Protein AF-A0A3E3JYT3-F1 (afdb_monomer)

Secondary structure (DSSP, 8-state):
------SHHHHHHHHHHTT---HHHHHHHHHHHS---SHHHHHT--HHHHHHHHHHHHHHHHHHHHHHHHHHHHHHHHH--EE-STT-EE-S-SSGGGT--HHHHHHHHHHHHHHHHHHHHHHHHHS--

Mean predicted aligned error: 12.16 Å

Foldseek 3Di:
DDDPDDPVPVVVVVVCVVPCPPLVVLVCCCVPQVVDDDCVVSVPDDPVNSVVSVLVSLLVVLVVVLVVLVVVLVVQQVPAFPDPDDPGTDRPDPDSCVRPPSVVSNVVSVVVVVVVVVVVVVVVVVPPD

Nearest PDB structures (foldseek):
  7qha-assembly1_A  TM=3.168E-01  e=4.709E+00  Photobacterium profundum SS9

Structure (mmCIF, N/CA/C/O backbone):
data_AF-A0A3E3JYT3-F1
#
_entry.id   AF-A0A3E3JYT3-F1
#
loop_
_atom_site.group_PDB
_atom_site.id
_atom_site.type_symbol
_atom_site.label_atom_id
_atom_site.label_alt_id
_atom_site.label_comp_id
_atom_site.label_asym_id
_atom_site.label_entity_id
_atom_site.label_seq_id
_atom_site.pdbx_PDB_ins_code
_atom_site.Cartn_x
_atom_site.Cartn_y
_atom_site.Cartn_z
_atom_site.occupancy
_atom_site.B_iso_or_equiv
_atom_site.auth_seq_id
_atom_site.auth_comp_id
_atom_site.auth_asym_id
_atom_site.auth_atom_id
_atom_site.pdbx_PDB_model_num
ATOM 1 N N . MET A 1 1 ? 36.745 23.528 -39.737 1.00 33.91 1 MET A N 1
ATOM 2 C CA . MET A 1 1 ? 36.139 22.309 -39.159 1.00 33.91 1 MET A CA 1
ATOM 3 C C . MET A 1 1 ? 36.422 22.327 -37.666 1.00 33.91 1 MET A C 1
ATOM 5 O O . MET A 1 1 ? 37.483 21.886 -37.255 1.00 33.91 1 MET A O 1
ATOM 9 N N . HIS A 1 2 ? 35.550 22.959 -36.878 1.00 34.94 2 HIS A N 1
ATOM 10 C CA . HIS A 1 2 ? 35.670 22.973 -35.418 1.00 34.94 2 HIS A CA 1
ATOM 11 C C . HIS A 1 2 ? 34.850 21.812 -34.862 1.00 34.94 2 HIS A C 1
ATOM 13 O O . HIS A 1 2 ? 33.632 21.786 -35.036 1.00 34.94 2 HIS A O 1
ATOM 19 N N . TYR A 1 3 ? 35.535 20.862 -34.228 1.00 31.02 3 TYR A N 1
ATOM 20 C CA . TYR A 1 3 ? 34.917 19.803 -33.444 1.00 31.02 3 TYR A CA 1
ATOM 21 C C . TYR A 1 3 ? 34.136 20.444 -32.290 1.00 31.02 3 TYR A C 1
ATOM 23 O O . TYR A 1 3 ? 34.709 21.106 -31.426 1.00 31.02 3 TYR A O 1
ATOM 31 N N . ARG A 1 4 ? 32.805 20.318 -32.337 1.00 34.56 4 ARG A N 1
ATOM 32 C CA . ARG A 1 4 ? 31.917 20.562 -31.199 1.00 34.56 4 ARG A CA 1
ATOM 33 C C . ARG A 1 4 ? 31.890 19.276 -30.382 1.00 34.56 4 ARG A C 1
ATOM 35 O O . ARG A 1 4 ? 31.158 18.360 -30.737 1.00 34.56 4 ARG A O 1
ATOM 42 N N . GLU A 1 5 ? 32.690 19.220 -29.330 1.00 45.38 5 GLU A N 1
ATOM 43 C CA . GLU A 1 5 ? 32.658 18.144 -28.341 1.00 45.38 5 GLU A CA 1
ATOM 44 C C . GLU A 1 5 ? 31.862 18.587 -27.095 1.00 45.38 5 GLU A C 1
ATOM 46 O O . GLU A 1 5 ? 32.068 19.661 -26.530 1.00 45.38 5 GLU A O 1
ATOM 51 N N . ASP A 1 6 ? 30.908 17.726 -26.730 1.00 48.16 6 ASP A N 1
ATOM 52 C CA . ASP A 1 6 ? 30.609 17.302 -25.356 1.00 48.16 6 ASP A CA 1
ATOM 53 C C . ASP A 1 6 ? 29.721 18.146 -24.431 1.00 48.16 6 ASP A C 1
ATOM 55 O O . ASP A 1 6 ? 29.885 18.143 -23.214 1.00 48.16 6 ASP A O 1
ATOM 59 N N . ALA A 1 7 ? 28.644 18.731 -24.965 1.00 45.84 7 ALA A N 1
ATOM 60 C CA . ALA A 1 7 ? 27.479 19.113 -24.146 1.00 45.84 7 ALA A CA 1
ATOM 61 C C . ALA A 1 7 ? 26.388 18.016 -24.069 1.00 45.84 7 ALA A C 1
ATOM 63 O O . ALA A 1 7 ? 25.525 18.059 -23.188 1.00 45.84 7 ALA A O 1
ATOM 64 N N . GLU A 1 8 ? 26.407 17.043 -24.988 1.00 48.00 8 GLU A N 1
ATOM 65 C CA . GLU A 1 8 ? 25.428 15.945 -25.057 1.00 48.00 8 GLU A CA 1
ATOM 66 C C . GLU A 1 8 ? 25.815 14.748 -24.182 1.00 48.00 8 GLU A C 1
ATOM 68 O O . GLU A 1 8 ? 24.937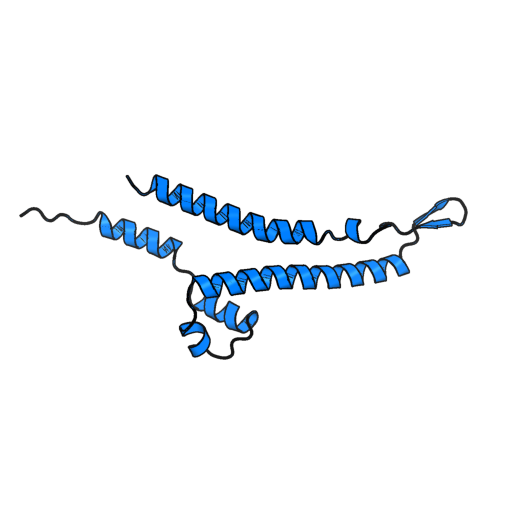 14.081 -23.640 1.00 48.00 8 GLU A O 1
ATOM 73 N N . SER A 1 9 ? 27.115 14.509 -23.977 1.00 45.75 9 SER A N 1
ATOM 74 C CA . SER A 1 9 ? 27.598 13.380 -23.175 1.00 45.75 9 SER A CA 1
ATOM 75 C C . SER A 1 9 ? 27.284 13.572 -21.681 1.00 45.75 9 SER A C 1
ATOM 77 O O . SER A 1 9 ? 26.682 12.699 -21.064 1.00 45.75 9 SER A O 1
ATOM 79 N N . GLY A 1 10 ? 27.538 14.762 -21.116 1.00 43.97 10 GLY A N 1
ATOM 80 C CA . GLY A 1 10 ? 27.227 15.064 -19.707 1.00 43.97 10 GLY A CA 1
ATOM 81 C C . GLY A 1 10 ? 25.727 15.034 -19.374 1.00 43.97 10 GLY A C 1
ATOM 82 O O . GLY A 1 10 ? 25.328 14.459 -18.366 1.00 43.97 10 GLY A O 1
ATOM 83 N N . ARG A 1 11 ? 24.870 15.554 -20.270 1.00 47.47 11 ARG A N 1
ATOM 84 C CA . ARG A 1 11 ? 23.402 15.470 -20.124 1.00 47.47 11 ARG A CA 1
ATOM 85 C C . ARG A 1 11 ? 22.888 14.035 -20.223 1.00 47.47 11 ARG A C 1
ATOM 87 O O . ARG A 1 11 ? 21.975 13.675 -19.493 1.00 47.47 11 ARG A O 1
ATOM 94 N N . ARG A 1 12 ? 23.494 13.204 -21.074 1.00 45.22 12 ARG A N 1
ATOM 95 C CA . ARG A 1 12 ? 23.134 11.791 -21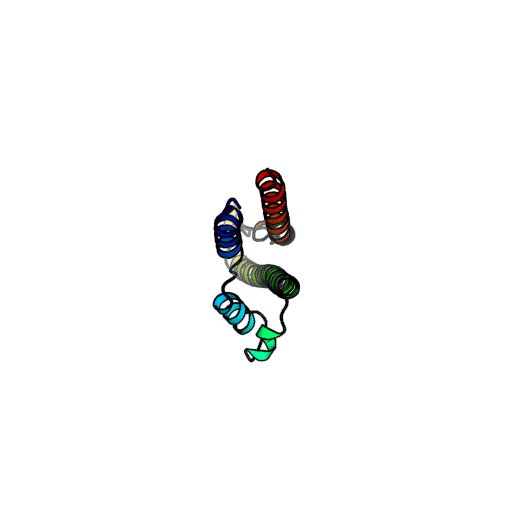.225 1.00 45.22 12 ARG A CA 1
ATOM 96 C C . ARG A 1 12 ? 23.505 10.966 -19.990 1.00 45.22 12 ARG A C 1
ATOM 98 O O . ARG A 1 12 ? 22.733 10.090 -19.634 1.00 45.22 12 ARG A O 1
ATOM 105 N N . TYR A 1 13 ? 24.614 11.254 -19.308 1.00 46.38 13 TYR A N 1
ATOM 106 C CA . TYR A 1 13 ? 24.988 10.555 -18.069 1.00 46.38 13 TYR A CA 1
ATOM 107 C C . TYR A 1 13 ? 24.100 10.939 -16.873 1.00 46.38 13 TYR A C 1
ATOM 109 O O . TYR A 1 13 ? 23.595 10.048 -16.187 1.00 46.38 13 TYR A O 1
ATOM 117 N N . ASP A 1 14 ? 23.815 12.227 -16.668 1.00 42.53 14 ASP A N 1
ATOM 118 C CA . ASP A 1 14 ? 22.947 12.670 -15.565 1.00 42.53 14 ASP A CA 1
ATOM 119 C C . ASP A 1 14 ? 21.474 12.254 -15.770 1.00 42.53 14 ASP A C 1
ATOM 121 O O . ASP A 1 14 ? 20.775 11.900 -14.817 1.00 42.53 14 ASP A O 1
ATOM 125 N N . GLU A 1 15 ? 20.994 12.209 -17.019 1.00 44.62 15 GLU A N 1
ATOM 126 C CA . GLU A 1 15 ? 19.649 11.723 -17.357 1.00 44.62 15 GLU A CA 1
ATOM 127 C C . GLU A 1 15 ? 19.531 10.188 -17.271 1.00 44.62 15 GLU A C 1
ATOM 129 O O . GLU A 1 15 ? 18.431 9.681 -17.049 1.00 44.62 15 GLU A O 1
ATOM 134 N N . VAL A 1 16 ? 20.645 9.453 -17.383 1.00 48.84 16 VAL A N 1
ATOM 135 C CA . VAL A 1 16 ? 20.726 7.989 -17.220 1.00 48.84 16 VAL A CA 1
ATOM 136 C C . VAL A 1 16 ? 20.788 7.586 -15.743 1.00 48.84 16 VAL A C 1
ATOM 138 O O . VAL A 1 16 ? 20.110 6.636 -15.365 1.00 48.84 16 VAL A O 1
ATOM 141 N N . ILE A 1 17 ? 21.488 8.333 -14.882 1.00 45.25 17 ILE A N 1
ATOM 142 C CA . ILE A 1 17 ? 21.599 8.030 -13.439 1.00 45.25 17 ILE A CA 1
ATOM 143 C C . ILE A 1 17 ? 20.305 8.367 -12.670 1.00 45.25 17 ILE A C 1
ATOM 145 O O . ILE A 1 17 ? 19.944 7.673 -11.724 1.00 45.25 17 ILE A O 1
ATOM 149 N N . ILE A 1 18 ? 19.539 9.377 -13.100 1.00 45.78 18 ILE A N 1
ATOM 150 C CA . ILE A 1 18 ? 18.228 9.715 -12.502 1.00 45.78 18 ILE A CA 1
ATOM 151 C C . ILE A 1 18 ? 17.101 8.785 -13.018 1.00 45.78 18 ILE A C 1
ATOM 153 O O . ILE A 1 18 ? 16.031 8.702 -12.409 1.00 45.78 18 ILE A O 1
ATOM 157 N N . ARG A 1 19 ? 17.324 8.065 -14.133 1.00 47.62 19 ARG A N 1
ATOM 158 C CA . ARG A 1 19 ? 16.344 7.182 -14.803 1.00 47.62 19 ARG A CA 1
ATOM 159 C C . ARG A 1 19 ? 16.688 5.695 -14.813 1.00 47.62 19 ARG A C 1
ATOM 161 O O . ARG A 1 19 ? 15.858 4.931 -15.309 1.00 47.62 19 ARG A O 1
ATOM 168 N N . SER A 1 20 ? 17.826 5.249 -14.288 1.00 49.72 20 SER A N 1
ATOM 169 C CA . SER A 1 20 ? 18.067 3.818 -14.111 1.00 49.72 20 SER A CA 1
ATOM 170 C C . SER A 1 20 ? 17.231 3.330 -12.930 1.00 49.72 20 SER A C 1
ATOM 172 O O . SER A 1 20 ? 17.726 3.154 -11.819 1.00 49.72 20 SER A O 1
ATOM 174 N N . ILE A 1 21 ? 15.925 3.148 -13.152 1.00 60.28 21 ILE A N 1
ATOM 175 C CA . ILE A 1 21 ? 15.206 2.157 -12.363 1.00 60.28 21 ILE A CA 1
ATOM 176 C C . ILE A 1 21 ? 15.986 0.873 -12.608 1.00 60.28 21 ILE A C 1
ATOM 178 O O . ILE A 1 21 ? 16.080 0.421 -13.750 1.00 60.28 21 ILE A O 1
ATOM 182 N N . ASP A 1 22 ? 16.623 0.376 -11.558 1.00 79.94 22 ASP A N 1
ATOM 183 C CA . ASP A 1 22 ? 17.403 -0.838 -11.649 1.00 79.94 22 ASP A CA 1
ATOM 184 C C . ASP A 1 22 ? 16.468 -1.958 -12.114 1.00 79.94 22 ASP A C 1
ATOM 186 O O . ASP A 1 22 ? 15.429 -2.210 -11.495 1.00 79.94 22 ASP A O 1
ATOM 190 N N . TYR A 1 23 ? 16.792 -2.573 -13.253 1.00 86.69 23 TYR A N 1
ATOM 191 C CA . TYR A 1 23 ? 16.018 -3.694 -13.778 1.00 86.69 23 TYR A CA 1
ATOM 192 C C . TYR A 1 23 ? 15.930 -4.804 -12.727 1.00 86.69 23 TYR A C 1
ATOM 194 O O . TYR A 1 23 ? 14.879 -5.427 -12.584 1.00 86.69 23 TYR A O 1
ATOM 202 N N . GLU A 1 24 ? 16.993 -4.995 -11.938 1.00 90.25 24 GLU A N 1
ATOM 203 C CA . GLU A 1 24 ? 17.005 -5.938 -10.824 1.00 90.25 24 GLU A CA 1
ATOM 204 C C . GLU A 1 24 ? 15.916 -5.596 -9.799 1.00 90.25 24 GLU A C 1
ATOM 206 O O . GLU A 1 24 ? 15.151 -6.470 -9.394 1.00 90.25 24 GLU A O 1
ATOM 211 N N . GLN A 1 25 ? 15.762 -4.315 -9.454 1.00 90.31 25 GLN A N 1
ATOM 212 C CA . GLN A 1 25 ? 14.716 -3.862 -8.539 1.00 90.31 25 GLN A CA 1
ATOM 213 C C . GLN A 1 25 ? 13.311 -4.075 -9.120 1.00 90.31 25 GLN A C 1
ATOM 215 O O . GLN A 1 25 ? 12.440 -4.572 -8.407 1.00 90.31 25 GLN A O 1
ATOM 220 N N . ILE A 1 26 ? 13.088 -3.765 -10.407 1.00 92.94 26 ILE A N 1
ATOM 221 C CA . ILE A 1 26 ? 11.797 -4.041 -11.068 1.00 92.94 26 ILE A CA 1
ATOM 222 C C . ILE A 1 26 ? 11.493 -5.536 -11.024 1.00 92.94 26 ILE A C 1
ATOM 224 O O . ILE A 1 26 ? 10.388 -5.922 -10.650 1.00 92.94 26 ILE A O 1
ATOM 228 N N . ALA A 1 27 ? 12.462 -6.378 -11.382 1.00 94.88 27 ALA A N 1
ATOM 229 C CA . ALA A 1 27 ? 12.290 -7.822 -11.398 1.00 94.88 27 ALA A CA 1
ATOM 230 C C . ALA A 1 27 ? 11.959 -8.362 -9.997 1.00 94.88 27 ALA A C 1
ATOM 232 O O . ALA A 1 27 ? 11.011 -9.135 -9.844 1.00 94.88 27 ALA A O 1
ATOM 233 N N . ILE A 1 28 ? 12.677 -7.906 -8.964 1.00 95.12 28 ILE A N 1
ATOM 234 C CA . ILE A 1 28 ? 12.402 -8.261 -7.565 1.00 95.12 28 ILE A CA 1
ATOM 235 C C . ILE A 1 28 ? 10.982 -7.849 -7.172 1.00 95.12 28 ILE A C 1
ATOM 237 O O . ILE A 1 28 ? 10.256 -8.664 -6.600 1.00 95.12 28 ILE A O 1
ATOM 241 N N . ASP A 1 29 ? 10.565 -6.622 -7.480 1.00 95.38 29 ASP A N 1
ATOM 242 C CA . ASP A 1 29 ? 9.230 -6.132 -7.135 1.00 95.38 29 ASP A CA 1
ATOM 243 C C . ASP A 1 29 ? 8.135 -6.916 -7.872 1.00 95.38 29 ASP A C 1
ATOM 245 O O . ASP A 1 29 ? 7.152 -7.337 -7.255 1.00 95.38 29 ASP A O 1
ATOM 249 N N . CYS A 1 30 ? 8.338 -7.212 -9.157 1.00 96.81 30 CYS A N 1
ATOM 250 C CA . CYS A 1 30 ? 7.454 -8.051 -9.961 1.00 96.81 30 CYS A CA 1
ATOM 251 C C . CYS A 1 30 ? 7.246 -9.439 -9.349 1.00 96.81 30 CYS A C 1
ATOM 253 O O . CYS A 1 30 ? 6.102 -9.867 -9.171 1.00 96.81 30 CYS A O 1
ATOM 255 N N . PHE A 1 31 ? 8.325 -10.128 -8.974 1.00 97.12 31 PHE A N 1
ATOM 256 C CA . PHE A 1 31 ? 8.232 -11.453 -8.358 1.00 97.12 31 PHE A CA 1
ATOM 257 C C . PHE A 1 31 ? 7.634 -11.404 -6.956 1.00 97.12 31 PHE A C 1
ATOM 259 O O . PHE A 1 31 ? 6.818 -12.246 -6.586 1.00 97.12 31 PHE A O 1
ATOM 266 N N . ARG A 1 32 ? 8.028 -10.412 -6.159 1.00 96.50 32 ARG A N 1
ATOM 267 C CA . ARG A 1 32 ? 7.658 -10.336 -4.747 1.00 96.50 32 ARG A CA 1
ATOM 268 C C . ARG A 1 32 ? 6.231 -9.849 -4.530 1.00 96.50 32 ARG A C 1
ATOM 270 O O . ARG A 1 32 ? 5.574 -10.296 -3.589 1.00 96.50 32 ARG A O 1
ATOM 277 N N . TYR A 1 33 ? 5.773 -8.902 -5.341 1.00 95.88 33 TYR A N 1
ATOM 278 C CA . TYR A 1 33 ? 4.558 -8.138 -5.068 1.00 95.88 33 TYR A CA 1
ATOM 279 C C . TYR A 1 33 ? 3.486 -8.282 -6.145 1.00 95.88 33 TYR A C 1
ATOM 281 O O . TYR A 1 33 ? 2.300 -8.182 -5.813 1.00 95.88 33 TYR A O 1
ATOM 289 N N . PHE A 1 34 ? 3.870 -8.529 -7.402 1.00 95.25 34 PHE A N 1
ATOM 290 C CA . PHE A 1 34 ? 2.941 -8.556 -8.544 1.00 95.25 34 PHE A CA 1
ATOM 291 C C . PHE A 1 34 ? 2.654 -9.966 -9.075 1.00 95.25 34 PHE A C 1
ATOM 293 O O . PHE A 1 34 ? 1.922 -10.109 -10.047 1.00 95.25 34 PHE A O 1
ATOM 300 N N . ASP A 1 35 ? 3.167 -10.995 -8.394 1.00 95.56 35 ASP A N 1
ATOM 301 C CA . ASP A 1 35 ? 2.948 -12.417 -8.687 1.00 95.56 35 ASP A CA 1
ATOM 302 C C . ASP A 1 35 ? 3.535 -12.910 -10.021 1.00 95.56 35 ASP A C 1
ATOM 304 O O . ASP A 1 35 ? 3.120 -13.946 -10.541 1.00 95.56 35 ASP A O 1
ATOM 308 N N . PHE A 1 36 ? 4.534 -12.205 -10.559 1.00 97.31 36 PHE A N 1
ATOM 309 C CA . PHE A 1 36 ? 5.215 -12.631 -11.782 1.00 97.31 36 PHE A CA 1
ATOM 310 C C . PHE A 1 36 ? 5.989 -13.922 -11.509 1.00 97.31 36 PHE A C 1
ATOM 312 O O . PHE A 1 36 ? 6.455 -14.161 -10.390 1.00 97.31 36 PHE A O 1
ATOM 319 N N . LYS A 1 37 ? 6.127 -14.777 -12.522 1.00 97.12 37 LYS A N 1
ATOM 320 C CA . LYS A 1 37 ? 6.726 -16.116 -12.360 1.00 97.12 37 LYS A CA 1
ATOM 321 C C . LYS A 1 37 ? 8.078 -16.272 -13.038 1.00 97.12 37 LYS A C 1
ATOM 323 O O . LYS A 1 37 ? 8.793 -17.227 -12.748 1.00 97.12 37 LYS A O 1
ATOM 328 N N . ASN A 1 38 ? 8.421 -15.382 -13.960 1.00 96.31 38 ASN A N 1
ATOM 329 C CA . ASN A 1 38 ? 9.643 -15.468 -14.755 1.00 96.31 38 ASN A CA 1
ATOM 330 C C . ASN A 1 38 ? 10.037 -14.099 -15.336 1.00 96.31 38 ASN A C 1
ATOM 332 O O . ASN A 1 38 ? 9.227 -13.177 -15.392 1.00 96.31 38 ASN A O 1
ATOM 336 N N . LEU A 1 39 ? 11.287 -13.983 -15.794 1.00 95.00 39 LEU A N 1
ATOM 337 C CA . LEU A 1 39 ? 11.820 -12.739 -16.362 1.00 95.00 39 LEU A CA 1
ATOM 338 C C . LEU A 1 39 ? 11.169 -12.359 -17.700 1.00 95.00 39 LEU A C 1
ATOM 340 O O . LEU A 1 39 ? 11.096 -11.180 -18.010 1.00 95.00 39 LEU A O 1
ATOM 344 N N . ILE A 1 40 ? 10.605 -13.313 -18.449 1.00 96.75 40 ILE A N 1
ATOM 345 C CA . ILE A 1 40 ? 9.922 -13.017 -19.721 1.00 96.75 40 ILE A CA 1
ATOM 346 C C . ILE A 1 40 ? 8.683 -12.138 -19.483 1.00 96.75 40 ILE A C 1
ATOM 348 O O . ILE A 1 40 ? 8.346 -11.299 -20.316 1.00 96.75 40 ILE A O 1
ATOM 352 N N . GLU A 1 41 ? 7.985 -12.319 -18.360 1.00 96.06 41 GLU A N 1
ATOM 353 C CA . GLU A 1 41 ? 6.885 -11.437 -17.951 1.00 96.06 41 GLU A CA 1
ATOM 354 C C . GLU A 1 41 ? 7.390 -10.037 -17.578 1.00 96.06 41 GLU A C 1
ATOM 356 O O . GLU A 1 41 ? 6.755 -9.048 -17.942 1.00 96.06 41 GLU A O 1
ATOM 361 N N . VAL A 1 42 ? 8.546 -9.948 -16.912 1.00 93.81 42 VAL A N 1
ATOM 362 C CA . VAL A 1 42 ? 9.190 -8.677 -16.536 1.00 93.81 42 VAL A CA 1
ATOM 363 C C . VAL A 1 42 ? 9.656 -7.910 -17.777 1.00 93.81 42 VAL A C 1
ATOM 365 O O . VAL A 1 42 ? 9.404 -6.715 -17.888 1.00 93.81 42 VAL A O 1
ATOM 368 N N . ASP A 1 43 ? 10.259 -8.593 -18.748 1.00 92.31 43 ASP A N 1
ATOM 369 C CA . ASP A 1 43 ? 10.791 -7.994 -19.980 1.00 92.31 43 ASP A CA 1
ATOM 370 C C . ASP A 1 43 ? 9.706 -7.396 -20.880 1.00 92.31 43 ASP A C 1
ATOM 372 O O . ASP A 1 43 ? 9.965 -6.486 -21.668 1.00 92.31 43 ASP A O 1
ATOM 376 N N . LYS A 1 44 ? 8.474 -7.901 -20.772 1.00 94.56 44 LYS A N 1
ATOM 377 C CA . LYS A 1 44 ? 7.314 -7.372 -21.502 1.00 94.56 44 LYS A CA 1
ATOM 378 C C . LYS A 1 44 ? 6.735 -6.114 -20.862 1.00 94.56 44 LYS A C 1
ATOM 380 O O . LYS A 1 44 ? 5.879 -5.477 -21.471 1.00 94.56 44 LYS A O 1
ATOM 385 N N . LEU A 1 45 ? 7.164 -5.776 -19.649 1.00 91.94 45 LEU A N 1
ATOM 386 C CA . LEU A 1 45 ? 6.601 -4.696 -18.865 1.00 91.94 45 LEU A CA 1
ATOM 387 C C . LEU A 1 45 ? 7.151 -3.34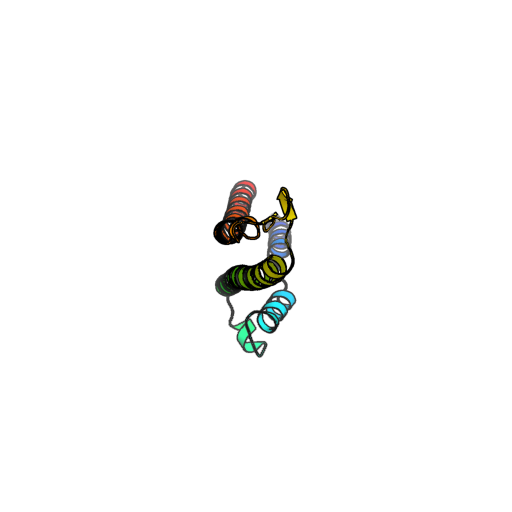4 -19.320 1.00 91.94 45 LEU A C 1
ATOM 389 O O . LEU A 1 45 ? 8.357 -3.095 -19.331 1.00 91.94 45 LEU A O 1
ATOM 393 N N . THR A 1 46 ? 6.255 -2.416 -19.625 1.00 90.56 46 THR A N 1
ATOM 394 C CA . THR A 1 46 ? 6.637 -1.025 -19.855 1.00 90.56 46 THR A CA 1
ATOM 395 C C . THR A 1 46 ? 6.745 -0.263 -18.530 1.00 90.56 46 THR A C 1
ATOM 397 O O . THR A 1 46 ? 6.071 -0.562 -17.543 1.00 90.56 46 THR A O 1
ATOM 400 N N . ILE A 1 47 ? 7.564 0.793 -18.493 1.00 85.75 47 ILE A N 1
ATOM 401 C CA . ILE A 1 47 ? 7.706 1.637 -17.292 1.00 85.75 47 ILE A CA 1
ATOM 402 C C . ILE A 1 47 ? 6.361 2.216 -16.790 1.00 85.75 47 ILE A C 1
ATOM 404 O O . ILE A 1 47 ? 6.170 2.290 -15.574 1.00 85.75 47 ILE A O 1
ATOM 408 N N . PRO A 1 48 ? 5.410 2.645 -17.648 1.00 87.69 48 PRO A N 1
ATOM 409 C CA . PRO A 1 48 ? 4.079 3.049 -17.191 1.00 87.69 48 PRO A CA 1
ATOM 410 C C . PRO A 1 48 ? 3.279 1.918 -16.531 1.00 87.69 48 PRO A C 1
ATOM 412 O O . PRO A 1 48 ? 2.668 2.146 -15.488 1.00 87.69 48 PRO A O 1
ATOM 415 N N . GLU A 1 49 ? 3.309 0.707 -17.091 1.00 90.75 49 GLU A N 1
ATOM 416 C CA . GLU A 1 49 ? 2.627 -0.462 -16.516 1.00 90.75 49 GLU A CA 1
ATOM 417 C C . GLU A 1 49 ? 3.232 -0.840 -15.165 1.00 90.75 49 GLU A C 1
ATOM 419 O 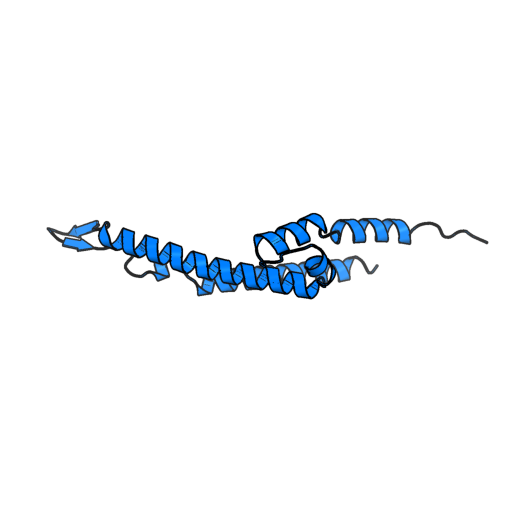O . GLU A 1 49 ? 2.498 -1.038 -14.198 1.00 90.75 49 GLU A O 1
ATOM 424 N N . TYR A 1 50 ? 4.564 -0.826 -15.059 1.00 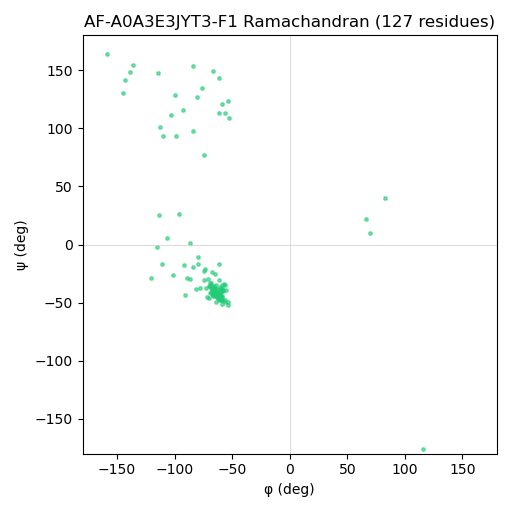92.69 50 TYR A N 1
ATOM 425 C CA . TYR A 1 50 ? 5.267 -1.003 -13.790 1.00 92.69 50 TYR A CA 1
ATOM 426 C C . TYR A 1 50 ? 4.785 -0.021 -12.721 1.00 92.69 50 TYR A C 1
ATOM 428 O O . TYR A 1 50 ? 4.422 -0.414 -11.614 1.00 92.69 50 TYR A O 1
ATOM 436 N N . LYS A 1 51 ? 4.717 1.270 -13.059 1.00 89.19 51 LYS A N 1
ATOM 437 C CA . LYS A 1 51 ? 4.230 2.300 -12.131 1.00 89.19 51 LYS A CA 1
ATOM 438 C C . LYS A 1 51 ? 2.785 2.054 -11.705 1.00 89.19 51 LYS A C 1
ATOM 440 O O . LYS A 1 51 ? 2.451 2.290 -10.546 1.00 89.19 51 LYS A O 1
ATOM 445 N N . MET A 1 52 ? 1.939 1.566 -12.612 1.00 93.19 52 MET A N 1
ATOM 446 C CA . MET A 1 52 ? 0.559 1.207 -12.292 1.00 93.19 52 MET A CA 1
ATOM 447 C C . MET A 1 52 ? 0.493 0.025 -11.317 1.00 93.19 52 MET A C 1
ATOM 449 O O . MET A 1 52 ? -0.289 0.075 -10.369 1.00 93.19 52 MET A O 1
ATOM 453 N N . LEU A 1 53 ? 1.340 -0.994 -11.496 1.00 95.19 53 LEU A N 1
ATOM 454 C CA . LEU A 1 53 ? 1.447 -2.128 -10.572 1.00 95.19 53 LEU A CA 1
ATOM 455 C C . LEU A 1 53 ? 1.910 -1.689 -9.179 1.00 95.19 53 LEU A C 1
ATOM 457 O O . LEU A 1 53 ? 1.279 -2.051 -8.186 1.00 95.19 53 LEU A O 1
ATOM 461 N N . VAL A 1 54 ? 2.947 -0.847 -9.099 1.00 93.19 54 VAL A N 1
ATOM 462 C CA . VAL A 1 54 ? 3.418 -0.263 -7.831 1.00 93.19 54 VAL A CA 1
ATOM 463 C C . VAL A 1 54 ? 2.279 0.477 -7.131 1.00 93.19 54 VAL A C 1
ATOM 465 O O . VAL A 1 54 ? 2.012 0.229 -5.957 1.00 93.19 54 VAL A O 1
ATOM 468 N N . LYS A 1 55 ? 1.547 1.325 -7.860 1.00 92.81 55 LYS A N 1
ATOM 469 C CA . LYS A 1 55 ? 0.417 2.084 -7.314 1.00 92.81 55 LYS A CA 1
ATOM 470 C C . LYS A 1 55 ? -0.713 1.174 -6.824 1.00 92.81 55 LYS A C 1
ATOM 472 O O . LYS A 1 55 ? -1.231 1.360 -5.725 1.00 92.81 55 LYS A O 1
ATOM 477 N N . ALA A 1 56 ? -1.076 0.158 -7.606 1.00 96.19 56 ALA A N 1
ATOM 478 C CA . ALA A 1 56 ? -2.071 -0.833 -7.208 1.00 96.19 56 ALA A CA 1
ATOM 479 C C . ALA A 1 56 ? -1.649 -1.583 -5.932 1.00 96.19 56 ALA A C 1
ATOM 481 O O . ALA A 1 56 ? -2.472 -1.837 -5.051 1.00 96.19 56 ALA A O 1
ATOM 482 N N . TYR A 1 57 ? -0.360 -1.895 -5.795 1.00 96.06 57 TYR A N 1
ATOM 483 C CA . TYR A 1 57 ? 0.182 -2.530 -4.601 1.00 96.06 57 TYR A CA 1
ATOM 484 C C . TYR A 1 57 ? 0.209 -1.603 -3.377 1.00 96.06 57 TYR A C 1
ATOM 486 O O . TYR A 1 57 ? -0.072 -2.059 -2.265 1.00 96.06 57 TYR A O 1
ATOM 494 N N . GLU A 1 58 ? 0.475 -0.305 -3.550 1.00 94.44 58 GLU A N 1
ATOM 495 C CA . GLU A 1 58 ? 0.334 0.682 -2.473 1.00 94.44 58 GLU A CA 1
ATOM 496 C C . GLU A 1 58 ? -1.116 0.728 -1.961 1.00 94.44 58 GLU A C 1
ATOM 498 O O . GLU A 1 58 ? -1.331 0.646 -0.751 1.00 94.44 58 GLU A O 1
ATOM 503 N N . TYR A 1 59 ? -2.117 0.732 -2.851 1.00 97.00 59 TYR A N 1
ATOM 504 C CA . TYR A 1 59 ? -3.527 0.637 -2.448 1.00 97.00 59 TYR A CA 1
ATOM 505 C C . TYR A 1 59 ? -3.844 -0.671 -1.715 1.00 97.00 59 TYR A C 1
ATOM 507 O O . TYR A 1 59 ? -4.375 -0.644 -0.604 1.00 97.00 59 TYR A O 1
ATOM 515 N N . LYS A 1 60 ? -3.415 -1.817 -2.257 1.00 96.62 60 LYS A N 1
ATOM 516 C CA . LYS A 1 60 ? -3.570 -3.126 -1.599 1.00 96.62 60 LYS A CA 1
ATOM 517 C C . LYS A 1 60 ? -2.923 -3.157 -0.209 1.00 96.62 60 LYS A C 1
ATOM 519 O O . LYS A 1 60 ? -3.412 -3.825 0.703 1.00 96.62 60 LYS A O 1
ATOM 524 N N . THR A 1 61 ? -1.820 -2.435 -0.025 1.00 95.75 61 THR A N 1
ATOM 525 C CA . THR A 1 61 ? -1.152 -2.296 1.275 1.00 95.75 61 THR A CA 1
ATOM 526 C C . THR A 1 61 ? -2.005 -1.496 2.257 1.00 95.75 61 THR A C 1
ATOM 528 O O . THR A 1 61 ? -2.115 -1.892 3.419 1.00 95.75 61 THR A O 1
ATOM 531 N N . VAL A 1 62 ? -2.656 -0.417 1.811 1.00 97.69 62 VAL A N 1
ATOM 532 C CA . VAL A 1 62 ? -3.622 0.335 2.630 1.00 97.69 62 VAL A CA 1
ATOM 533 C C . VAL A 1 62 ? -4.796 -0.558 3.044 1.00 97.69 62 VAL A C 1
ATOM 535 O O . VAL A 1 62 ? -5.138 -0.585 4.228 1.00 97.69 62 VAL A O 1
ATOM 538 N N . ASP A 1 63 ? -5.341 -1.360 2.126 1.00 97.75 63 ASP A N 1
ATOM 539 C CA . ASP A 1 63 ? -6.410 -2.325 2.425 1.00 97.75 63 ASP A CA 1
ATOM 540 C C . ASP A 1 63 ? -5.965 -3.357 3.469 1.00 97.75 63 ASP A C 1
ATOM 542 O O . ASP A 1 63 ? -6.651 -3.607 4.462 1.00 97.75 63 ASP A O 1
ATOM 546 N N . ARG A 1 64 ? -4.770 -3.936 3.306 1.00 97.31 64 ARG A N 1
ATOM 547 C CA . ARG A 1 64 ? -4.210 -4.882 4.282 1.00 97.31 64 ARG A CA 1
ATOM 548 C C . ARG A 1 64 ? -4.033 -4.233 5.652 1.00 97.31 64 ARG A C 1
ATOM 550 O O . ARG A 1 64 ? -4.376 -4.841 6.667 1.00 97.31 64 ARG A O 1
ATOM 557 N N . ASN A 1 65 ? -3.513 -3.010 5.687 1.00 96.69 65 ASN A N 1
ATOM 558 C CA . ASN A 1 65 ? -3.343 -2.262 6.925 1.00 96.69 65 ASN A CA 1
ATOM 559 C C . ASN A 1 65 ? -4.687 -2.007 7.600 1.00 96.69 65 ASN A C 1
ATOM 561 O O . ASN A 1 65 ? -4.779 -2.206 8.808 1.00 96.69 65 ASN A O 1
ATOM 565 N N . TYR A 1 66 ? -5.730 -1.659 6.848 1.00 97.19 66 TYR A N 1
ATOM 566 C CA . TYR A 1 66 ? -7.081 -1.521 7.383 1.00 97.19 66 TYR A CA 1
ATOM 567 C C . TYR A 1 66 ? -7.524 -2.784 8.128 1.00 97.19 66 TYR A C 1
ATOM 569 O O . TYR A 1 66 ? -7.899 -2.697 9.298 1.00 97.19 66 TYR A O 1
ATOM 577 N N . TYR A 1 67 ? -7.411 -3.963 7.506 1.00 96.81 67 TYR A N 1
ATOM 578 C CA . TYR A 1 67 ? -7.818 -5.223 8.137 1.00 96.81 67 TYR A CA 1
ATOM 579 C C . TYR A 1 67 ? -6.973 -5.576 9.366 1.00 96.81 67 TYR A C 1
ATOM 581 O O . TYR A 1 67 ? -7.523 -5.987 10.388 1.00 96.81 67 TYR A O 1
ATOM 589 N N . LEU A 1 68 ? -5.652 -5.376 9.308 1.00 96.88 68 LEU A N 1
ATOM 590 C CA . LEU A 1 68 ? -4.764 -5.601 10.454 1.00 96.88 68 LEU A CA 1
ATOM 591 C C . LEU A 1 68 ? -5.117 -4.687 11.631 1.00 96.88 68 LEU A C 1
ATOM 593 O O . LEU A 1 68 ? -5.190 -5.138 12.774 1.00 96.88 68 LEU A O 1
ATOM 597 N N . HIS A 1 69 ? -5.380 -3.411 11.353 1.00 94.31 69 HIS A N 1
ATOM 598 C CA . HIS A 1 69 ? -5.777 -2.457 12.378 1.00 94.31 69 HIS A CA 1
ATOM 599 C C . HIS A 1 69 ? -7.165 -2.780 12.922 1.00 94.31 69 HIS A C 1
ATOM 601 O O . HIS A 1 69 ? -7.377 -2.645 14.125 1.00 94.31 69 HIS A O 1
ATOM 607 N N . LEU A 1 70 ? -8.101 -3.228 12.081 1.00 93.69 70 LEU A N 1
ATOM 608 C CA . LEU A 1 70 ? -9.431 -3.642 12.519 1.00 93.69 70 LEU A CA 1
ATOM 609 C C . LEU A 1 70 ? -9.335 -4.827 13.479 1.00 93.69 70 LEU A C 1
ATOM 611 O O . LEU A 1 70 ? -9.925 -4.786 14.556 1.00 93.69 70 LEU A O 1
ATOM 615 N N . LEU A 1 71 ? -8.530 -5.834 13.140 1.00 93.19 71 LEU A N 1
ATOM 616 C CA . LEU A 1 71 ? -8.259 -6.964 14.024 1.00 93.19 71 LEU A CA 1
ATOM 617 C C . LEU A 1 71 ? -7.647 -6.502 15.355 1.00 93.19 71 LEU A C 1
ATOM 619 O O . LEU A 1 71 ? -8.126 -6.888 16.420 1.00 93.19 71 LEU A O 1
ATOM 623 N N . ALA A 1 72 ? -6.634 -5.632 15.313 1.00 90.19 72 ALA A N 1
ATOM 624 C CA . ALA A 1 72 ? -6.018 -5.073 16.516 1.00 90.19 72 ALA A CA 1
ATOM 625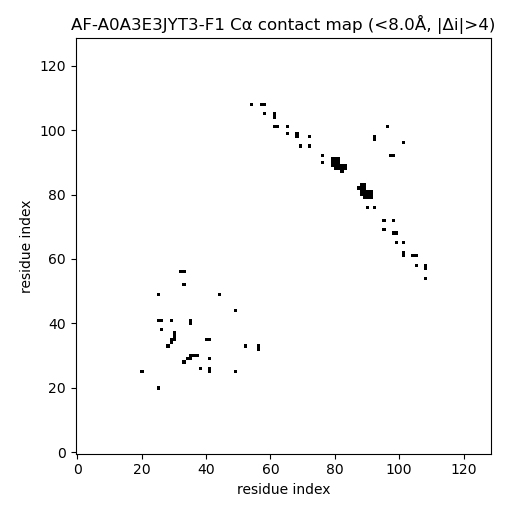 C C . ALA A 1 72 ? -7.023 -4.280 17.367 1.00 90.19 72 ALA A C 1
ATOM 627 O O . ALA A 1 72 ? -7.039 -4.412 18.589 1.00 90.19 72 ALA A O 1
ATOM 628 N N . PHE A 1 73 ? -7.896 -3.495 16.734 1.00 87.44 73 PHE A N 1
ATOM 629 C CA . PHE A 1 73 ? -8.947 -2.736 17.402 1.00 87.44 73 PHE A CA 1
ATOM 630 C C . PHE A 1 73 ? -9.983 -3.647 18.061 1.00 87.44 73 PHE A C 1
ATOM 632 O O . PHE A 1 73 ? -10.394 -3.368 19.184 1.00 87.44 73 PHE A O 1
ATOM 639 N N . LEU A 1 74 ? -10.386 -4.738 17.407 1.00 85.94 74 LEU A N 1
ATOM 640 C CA . LEU A 1 74 ? -11.314 -5.715 17.977 1.00 85.94 74 LEU A CA 1
ATOM 641 C C . LEU A 1 74 ? -10.682 -6.446 19.167 1.00 85.94 74 LEU A C 1
ATOM 643 O O . LEU A 1 74 ? -11.298 -6.515 20.228 1.00 85.94 74 LEU A O 1
ATOM 647 N N . ASN A 1 75 ? -9.425 -6.880 19.044 1.00 86.62 75 ASN A N 1
ATOM 648 C CA . ASN A 1 75 ? -8.671 -7.474 20.153 1.00 86.62 75 ASN A CA 1
ATOM 649 C C . ASN A 1 75 ? -8.524 -6.493 21.327 1.00 86.62 75 ASN A C 1
ATOM 651 O O . ASN A 1 75 ? -8.693 -6.862 22.488 1.00 86.62 75 ASN A O 1
ATOM 655 N N . PHE A 1 76 ? -8.270 -5.218 21.031 1.00 72.94 76 PHE A N 1
ATOM 656 C CA . PHE A 1 76 ? -8.198 -4.163 22.031 1.00 72.94 76 PHE A CA 1
ATOM 657 C C . PHE A 1 76 ? -9.552 -3.879 22.688 1.00 72.94 76 PHE A C 1
ATOM 659 O O . PHE A 1 76 ? -9.612 -3.722 23.902 1.00 72.94 76 PHE A O 1
ATOM 666 N N . ALA A 1 77 ? -10.646 -3.822 21.927 1.00 71.38 77 ALA A N 1
ATOM 667 C CA . ALA A 1 77 ? -11.988 -3.592 22.460 1.00 71.38 77 ALA A CA 1
ATOM 668 C C . ALA A 1 77 ? -12.426 -4.700 23.434 1.00 71.38 77 ALA A C 1
ATOM 670 O O . ALA A 1 77 ? -13.148 -4.412 24.386 1.00 71.38 77 ALA A O 1
ATOM 671 N N . VAL A 1 78 ? -11.942 -5.932 23.235 1.00 61.44 78 VAL A N 1
ATOM 672 C CA . VAL A 1 78 ? -12.137 -7.058 24.164 1.00 61.44 78 VAL A CA 1
ATOM 673 C C . VAL A 1 78 ? -11.372 -6.857 25.483 1.00 61.44 78 VAL A C 1
ATOM 675 O O . VAL A 1 78 ? -11.861 -7.260 26.534 1.00 61.44 78 VAL A O 1
ATOM 678 N N . GLN A 1 79 ? -10.201 -6.210 25.462 1.00 65.12 79 GLN A N 1
ATOM 679 C CA . GLN A 1 79 ? -9.304 -6.094 26.626 1.00 65.12 79 GLN A CA 1
ATOM 680 C C . GLN A 1 79 ? -9.371 -4.739 27.356 1.00 65.12 79 GLN A C 1
ATOM 682 O O . GLN A 1 79 ? -9.064 -4.645 28.544 1.00 65.12 79 GLN A O 1
ATOM 687 N N . ALA A 1 80 ? -9.743 -3.661 26.668 1.00 58.47 80 ALA A N 1
ATOM 688 C CA . ALA A 1 80 ? -9.553 -2.300 27.149 1.00 58.47 80 ALA A CA 1
ATOM 689 C C . ALA A 1 80 ? -10.821 -1.723 27.776 1.00 58.47 80 ALA A C 1
ATOM 691 O O . ALA A 1 80 ? -11.647 -1.081 27.129 1.00 58.47 80 ALA A O 1
ATOM 692 N N . GLN A 1 81 ? -10.921 -1.877 29.086 1.00 59.59 81 GLN A N 1
ATOM 693 C CA . GLN A 1 81 ? -11.921 -1.228 29.914 1.00 59.59 81 GLN A CA 1
ATOM 694 C C . GLN A 1 81 ? -11.228 -0.164 30.787 1.00 59.59 81 GLN A C 1
ATOM 696 O O . GLN A 1 81 ? -10.720 -0.461 31.862 1.00 59.59 81 GLN A O 1
ATOM 701 N N . ARG A 1 82 ? -11.172 1.104 30.342 1.00 61.69 82 ARG A N 1
ATOM 702 C CA . ARG A 1 82 ? -10.712 2.217 31.204 1.00 61.69 82 ARG A CA 1
ATOM 703 C C . ARG A 1 82 ? -11.804 2.588 32.191 1.00 61.69 82 ARG A C 1
ATOM 705 O O . ARG A 1 82 ? -12.941 2.756 31.762 1.00 61.69 82 ARG A O 1
ATOM 712 N N . SER A 1 83 ? -11.460 2.782 33.466 1.00 61.53 83 SER A N 1
ATOM 713 C CA . SER A 1 83 ? -12.409 3.254 34.482 1.00 61.53 83 SER A CA 1
ATOM 714 C C . SER A 1 83 ? -13.085 4.555 34.033 1.00 61.53 83 SER A C 1
ATOM 716 O O . SER A 1 83 ? -12.431 5.539 33.696 1.00 61.53 83 SER A O 1
ATOM 718 N N . ALA A 1 84 ? -14.412 4.534 33.987 1.00 71.31 84 ALA A N 1
ATOM 719 C CA . ALA A 1 84 ? -15.294 5.620 33.582 1.00 71.31 84 ALA A CA 1
ATOM 720 C C . ALA A 1 84 ? -16.142 6.118 34.770 1.00 71.31 84 ALA A C 1
ATOM 722 O O . ALA A 1 84 ? -17.246 6.628 34.570 1.00 71.31 84 ALA A O 1
ATOM 723 N N . GLY A 1 85 ? -15.642 5.931 35.997 1.00 72.56 85 GLY A N 1
ATOM 724 C CA . GLY A 1 85 ? -16.328 6.219 37.259 1.00 72.56 85 GLY A CA 1
ATOM 725 C C . GLY A 1 85 ? -16.586 4.956 38.090 1.00 72.56 85 GLY A C 1
ATOM 726 O O . GLY A 1 85 ? -16.167 3.863 37.715 1.00 72.56 85 GLY A O 1
ATOM 727 N N . LYS A 1 86 ? -17.279 5.101 39.230 1.00 69.94 86 LYS A N 1
ATOM 728 C CA . LYS A 1 86 ? -17.542 4.010 40.192 1.00 69.94 86 LYS A CA 1
ATOM 729 C C . LYS A 1 86 ? -18.163 2.793 39.480 1.00 69.94 86 LYS A C 1
ATOM 731 O O . LYS A 1 86 ? -19.302 2.859 39.024 1.00 69.94 86 LYS A O 1
ATOM 736 N N . GLY A 1 87 ? -17.385 1.715 39.343 1.00 70.00 87 GLY A N 1
ATOM 737 C CA . GLY A 1 87 ? -17.808 0.439 38.750 1.00 70.00 87 GLY A CA 1
ATOM 738 C C . GLY A 1 87 ? -18.079 0.437 37.239 1.00 70.00 87 GLY A C 1
ATOM 739 O O . GLY A 1 87 ? -18.622 -0.541 36.737 1.00 70.00 87 GLY A O 1
ATOM 740 N N . LYS A 1 88 ? -17.742 1.501 36.499 1.00 69.88 88 LYS A N 1
ATOM 741 C CA . LYS A 1 88 ? -17.982 1.583 35.048 1.00 69.88 88 LYS A CA 1
ATOM 742 C C . LYS A 1 88 ? -16.672 1.618 34.296 1.00 69.88 88 LYS A C 1
ATOM 744 O O . LYS A 1 88 ? -15.720 2.242 34.750 1.00 69.88 88 LYS A O 1
ATOM 749 N N . THR A 1 89 ? -16.651 1.045 33.103 1.00 70.75 89 THR A N 1
ATOM 750 C CA . THR A 1 89 ? -15.488 1.095 32.222 1.00 70.75 89 THR A CA 1
ATOM 751 C C . THR A 1 89 ? -15.888 1.394 30.777 1.00 70.75 89 THR A C 1
ATOM 753 O O . THR A 1 89 ? -17.036 1.186 30.379 1.00 70.75 89 THR A O 1
ATOM 756 N N . LYS A 1 90 ? -14.970 1.968 29.989 1.00 66.25 90 LYS A N 1
ATOM 757 C CA . LYS A 1 90 ? -15.174 2.304 28.571 1.00 66.25 90 LYS A CA 1
ATOM 758 C C . LYS A 1 90 ? -13.932 1.981 27.725 1.00 66.25 90 LYS A C 1
ATOM 760 O O . LYS A 1 90 ? -12.815 2.151 28.221 1.00 66.25 90 LYS A O 1
ATOM 765 N N . PRO A 1 91 ? -14.104 1.612 26.442 1.00 66.38 91 PRO A N 1
ATOM 766 C CA . PRO A 1 91 ? -13.000 1.494 25.492 1.00 66.38 91 PRO A CA 1
ATOM 767 C C . PRO A 1 91 ? -12.273 2.826 25.287 1.00 66.38 91 PRO A C 1
ATOM 769 O O . PRO A 1 91 ? -12.901 3.887 25.237 1.00 66.38 91 PRO A O 1
ATOM 772 N N . VAL A 1 92 ? -10.946 2.774 25.131 1.00 68.44 92 VAL A N 1
ATOM 773 C CA . VAL A 1 92 ? -10.099 3.964 24.892 1.00 68.44 92 VAL A CA 1
ATOM 774 C C . VAL A 1 92 ? -10.423 4.618 23.559 1.00 68.44 92 VAL A C 1
ATOM 776 O O . VAL A 1 92 ? -10.575 5.835 23.473 1.00 68.44 92 VAL A O 1
ATOM 779 N N . TYR A 1 93 ? -10.581 3.795 22.528 1.00 67.88 93 TYR A N 1
ATOM 780 C CA . TYR A 1 93 ? -11.011 4.223 21.212 1.00 67.88 93 TYR A CA 1
ATOM 781 C C . TYR A 1 93 ? -12.481 3.853 21.047 1.00 67.88 93 TYR A C 1
ATOM 783 O O . TYR A 1 93 ? -12.837 2.684 20.963 1.00 67.88 93 TYR A O 1
ATOM 791 N N . LYS A 1 94 ? -13.354 4.864 21.006 1.00 71.25 94 LYS A N 1
ATOM 792 C CA . LYS A 1 94 ? -14.805 4.654 20.845 1.00 71.25 94 LYS A CA 1
ATOM 793 C C . LYS A 1 94 ? -15.205 4.249 19.425 1.00 71.25 94 LYS A C 1
ATOM 795 O O . LYS A 1 94 ? -16.308 3.759 19.225 1.00 71.25 94 LYS A O 1
ATOM 800 N N . ARG A 1 95 ? -14.359 4.546 18.436 1.00 83.19 95 ARG A N 1
ATOM 801 C CA . ARG A 1 95 ? -14.604 4.300 17.010 1.00 83.19 95 ARG A CA 1
ATOM 802 C C . ARG A 1 95 ? -13.303 3.891 16.340 1.00 83.19 95 ARG A C 1
ATOM 804 O O . ARG A 1 95 ? -12.268 4.499 16.618 1.00 83.19 95 ARG A O 1
ATOM 811 N N . PHE A 1 96 ? -13.386 2.940 15.416 1.00 86.00 96 PHE A N 1
ATOM 812 C CA . PHE A 1 96 ? -12.237 2.470 14.649 1.00 86.00 96 PHE A CA 1
ATOM 813 C C . PHE A 1 96 ? -11.556 3.587 13.844 1.00 86.00 96 PHE A C 1
ATOM 815 O O . PHE A 1 96 ? -10.336 3.646 13.793 1.00 86.00 96 PHE A O 1
ATOM 822 N N . SER A 1 97 ? -12.319 4.558 13.332 1.00 87.56 97 SER A N 1
ATOM 823 C CA . SER A 1 97 ? -11.780 5.701 12.576 1.00 87.56 97 SER A CA 1
ATOM 824 C C . SER A 1 97 ? -10.813 6.601 13.359 1.00 87.56 97 SER A C 1
ATOM 826 O O . SER A 1 97 ? -10.078 7.388 12.766 1.00 87.56 97 SER A O 1
ATOM 828 N N . LYS A 1 98 ? -10.800 6.513 14.698 1.00 85.25 98 LYS A N 1
ATOM 829 C CA . LYS A 1 98 ? -9.796 7.178 15.550 1.00 85.25 98 LYS A CA 1
ATOM 830 C C . LYS A 1 98 ? -8.506 6.368 15.694 1.00 85.25 98 LYS A C 1
ATOM 832 O O . LYS A 1 98 ? -7.499 6.937 16.097 1.00 85.25 98 LYS A O 1
ATOM 837 N N . PHE A 1 99 ? -8.565 5.074 15.403 1.00 85.81 99 PHE A N 1
ATOM 838 C CA . PHE A 1 99 ? -7.440 4.148 15.415 1.00 85.81 99 PHE A CA 1
ATOM 839 C C . PHE A 1 99 ? -6.774 4.071 14.033 1.00 85.81 99 PHE A C 1
ATOM 841 O O . PHE A 1 99 ? -5.555 4.146 13.943 1.00 85.81 99 PHE A O 1
ATOM 848 N N . PHE A 1 100 ? -7.569 4.004 12.960 1.00 92.00 100 PHE A N 1
ATOM 849 C CA . PHE A 1 100 ? -7.087 3.991 11.579 1.00 92.00 100 PHE A CA 1
ATOM 850 C C . PHE A 1 100 ? -8.053 4.745 10.655 1.00 92.00 100 PHE A C 1
ATOM 852 O O . PHE A 1 100 ? -9.260 4.499 10.682 1.00 92.00 100 PHE A O 1
ATOM 859 N N . ASN A 1 101 ? -7.535 5.664 9.835 1.00 94.50 101 ASN A N 1
ATOM 860 C CA . ASN A 1 101 ? -8.327 6.427 8.869 1.00 94.50 101 ASN A CA 1
ATOM 861 C C . ASN A 1 101 ? -7.933 6.026 7.443 1.00 94.50 101 ASN A C 1
ATOM 863 O O . ASN A 1 101 ? -6.926 6.495 6.924 1.00 94.50 101 ASN A O 1
ATOM 867 N N . TYR A 1 102 ? -8.760 5.180 6.832 1.00 94.81 102 TYR A N 1
ATOM 868 C CA . TYR A 1 102 ? -8.535 4.644 5.492 1.00 94.81 102 TYR A CA 1
ATOM 869 C C . TYR A 1 102 ? -8.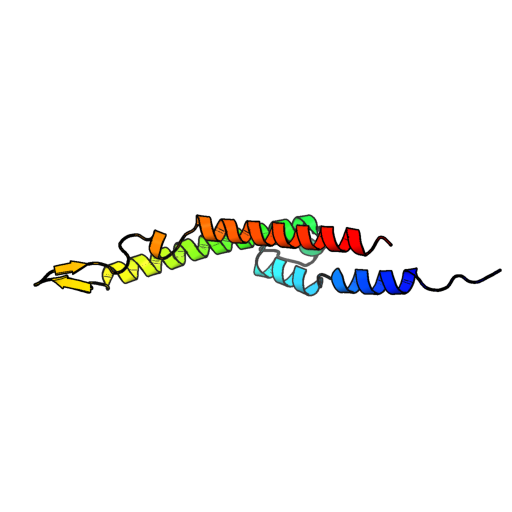426 5.731 4.419 1.00 94.81 102 TYR A C 1
ATOM 871 O O . TYR A 1 102 ? -7.444 5.770 3.687 1.00 94.81 102 TYR A O 1
ATOM 879 N N . GLU A 1 103 ? -9.392 6.651 4.369 1.00 95.69 103 GLU A N 1
ATOM 880 C CA . GLU A 1 103 ? -9.442 7.725 3.367 1.00 95.69 103 GLU A CA 1
ATOM 881 C C . GLU A 1 103 ? -8.181 8.589 3.412 1.00 95.69 103 GLU A C 1
ATOM 883 O O . GLU A 1 103 ? -7.616 8.938 2.378 1.00 95.69 103 GLU A O 1
ATOM 888 N N . LYS A 1 104 ? -7.684 8.873 4.620 1.00 95.44 104 LYS A N 1
ATOM 889 C CA . LYS A 1 104 ? -6.445 9.628 4.804 1.00 95.44 104 LYS A CA 1
ATOM 890 C C . LYS A 1 104 ? -5.219 8.874 4.282 1.00 95.44 104 LYS A C 1
ATOM 892 O O . LYS A 1 104 ? -4.312 9.506 3.747 1.00 95.44 104 LYS A O 1
ATOM 897 N N . GLU A 1 105 ? -5.158 7.554 4.445 1.00 95.88 105 GLU A N 1
ATOM 898 C CA . GLU A 1 105 ? -4.050 6.756 3.908 1.00 95.88 105 GLU A CA 1
ATOM 899 C C . GLU A 1 105 ? -4.123 6.625 2.380 1.00 95.88 105 GLU A C 1
ATOM 901 O O . GLU A 1 105 ? -3.094 6.742 1.720 1.00 95.88 105 GLU A O 1
ATOM 906 N N . ILE A 1 106 ? -5.322 6.495 1.801 1.00 96.38 106 ILE A N 1
ATOM 907 C CA . ILE A 1 106 ? -5.523 6.561 0.344 1.00 96.38 106 ILE A CA 1
ATOM 908 C C . ILE A 1 106 ? -5.060 7.912 -0.208 1.00 96.38 106 ILE A C 1
ATOM 910 O O . ILE A 1 106 ? -4.284 7.960 -1.162 1.00 96.38 106 ILE A O 1
ATOM 914 N N . GLN A 1 107 ? -5.451 9.013 0.437 1.00 94.81 107 GLN A N 1
ATOM 915 C CA . GLN A 1 107 ? -5.044 10.356 0.029 1.00 94.81 107 GLN A CA 1
ATOM 916 C C . GLN A 1 107 ? -3.516 10.522 0.031 1.00 94.81 107 GLN A C 1
ATOM 918 O O . GLN A 1 107 ? -2.962 11.158 -0.863 1.00 94.81 107 GLN A O 1
ATOM 923 N N . ARG A 1 108 ? -2.806 9.917 0.990 1.00 92.25 108 ARG A N 1
ATOM 924 C CA . ARG A 1 108 ? -1.334 9.954 1.034 1.00 92.25 108 ARG A CA 1
ATOM 925 C C . ARG A 1 108 ? -0.683 9.251 -0.154 1.00 92.25 108 ARG A C 1
ATOM 927 O O . ARG A 1 108 ? 0.338 9.738 -0.641 1.00 92.25 108 ARG A O 1
ATOM 934 N N . VAL A 1 109 ? -1.252 8.133 -0.611 1.00 91.38 109 VAL A N 1
ATOM 935 C CA . VAL A 1 109 ? -0.787 7.435 -1.823 1.00 91.38 109 VAL A CA 1
ATOM 936 C C . VAL A 1 109 ? -0.919 8.366 -3.033 1.00 91.38 109 VAL A C 1
ATOM 938 O O . VAL A 1 109 ? 0.039 8.562 -3.778 1.00 91.38 109 VAL A O 1
ATOM 941 N N . GLU A 1 110 ? -2.059 9.042 -3.175 1.00 90.00 110 GLU A N 1
ATOM 942 C CA . GLU A 1 110 ? -2.290 9.992 -4.272 1.00 90.00 110 GLU A CA 1
ATOM 943 C C . GLU A 1 110 ? -1.409 11.251 -4.199 1.00 90.00 110 GLU A C 1
ATOM 945 O O . GLU A 1 110 ? -0.959 11.778 -5.218 1.00 90.00 110 GLU A O 1
ATOM 950 N N . GLU A 1 111 ? -1.164 11.783 -3.001 1.00 88.38 111 GLU A N 1
ATOM 951 C CA . GLU A 1 111 ? -0.340 12.981 -2.807 1.00 88.38 111 GLU A CA 1
ATOM 952 C C . GLU A 1 111 ? 1.132 12.736 -3.148 1.00 88.38 111 GLU A C 1
ATOM 954 O O . GLU A 1 111 ? 1.786 13.620 -3.711 1.00 88.38 111 GLU A O 1
ATOM 959 N N . ARG A 1 112 ? 1.648 11.535 -2.861 1.00 79.38 112 ARG A N 1
ATOM 960 C CA . ARG A 1 112 ? 3.016 11.136 -3.217 1.00 79.38 112 ARG A CA 1
ATOM 961 C C . ARG A 1 112 ? 3.235 11.175 -4.731 1.00 79.38 112 ARG A C 1
ATOM 963 O O . ARG A 1 112 ? 4.259 11.685 -5.185 1.00 79.38 112 ARG A O 1
ATOM 970 N N . GLU A 1 113 ? 2.258 10.711 -5.505 1.00 74.81 113 GLU A N 1
ATOM 971 C CA . GLU A 1 113 ? 2.283 10.752 -6.971 1.00 74.81 113 GLU A CA 1
ATOM 972 C C . GLU A 1 113 ? 2.290 12.196 -7.493 1.00 74.81 113 GLU A C 1
ATOM 974 O O . GLU A 1 113 ? 3.179 12.589 -8.252 1.00 74.81 113 GLU A O 1
ATOM 979 N N . LYS A 1 114 ? 1.369 13.032 -6.994 1.00 75.88 114 LYS A N 1
ATOM 980 C CA . LYS A 1 114 ? 1.288 14.456 -7.365 1.00 75.88 114 LYS A CA 1
ATOM 981 C C . LYS A 1 114 ? 2.578 15.210 -7.030 1.00 75.88 114 LYS A C 1
ATOM 983 O O . LYS A 1 114 ? 2.994 16.089 -7.784 1.00 75.88 114 LYS A O 1
ATOM 988 N N . GLY A 1 115 ? 3.218 14.892 -5.903 1.00 70.38 115 GLY A N 1
ATOM 989 C CA . GLY A 1 115 ? 4.512 15.457 -5.516 1.00 70.38 115 GLY A CA 1
ATOM 990 C C . GLY A 1 115 ? 5.629 15.090 -6.495 1.00 70.38 115 GLY A C 1
ATOM 991 O O . GLY A 1 115 ? 6.381 15.967 -6.926 1.00 70.38 115 GLY A O 1
ATOM 992 N N . ALA A 1 116 ? 5.700 13.821 -6.902 1.00 71.38 116 ALA A N 1
ATOM 993 C CA . ALA A 1 116 ? 6.683 13.343 -7.871 1.00 71.38 116 ALA A CA 1
ATOM 994 C C . ALA A 1 116 ? 6.509 13.995 -9.256 1.00 71.38 116 ALA A C 1
ATOM 996 O O . ALA A 1 116 ? 7.499 14.349 -9.902 1.00 71.38 116 ALA A O 1
ATOM 997 N N . ASP A 1 117 ? 5.269 14.207 -9.700 1.00 75.50 117 ASP A N 1
ATOM 998 C CA . ASP A 1 117 ? 4.982 14.895 -10.963 1.00 75.50 117 ASP A CA 1
ATOM 999 C C . ASP A 1 117 ? 5.389 16.375 -10.921 1.00 75.50 117 ASP A C 1
ATOM 1001 O O . ASP A 1 117 ? 6.052 16.857 -11.839 1.00 75.50 117 ASP A O 1
ATOM 1005 N N . ARG A 1 118 ? 5.111 17.083 -9.817 1.00 72.25 118 ARG A N 1
ATOM 1006 C CA . ARG A 1 118 ? 5.538 18.486 -9.638 1.00 72.25 118 ARG A CA 1
ATOM 1007 C C . ARG A 1 118 ? 7.057 18.647 -9.686 1.00 72.25 118 ARG A C 1
ATOM 1009 O O . ARG A 1 118 ? 7.550 19.597 -10.293 1.00 72.25 118 ARG A O 1
ATOM 1016 N N . ILE A 1 119 ? 7.800 17.729 -9.064 1.00 69.94 119 ILE A N 1
ATOM 1017 C CA . ILE A 1 119 ? 9.270 17.731 -9.101 1.00 69.94 119 ILE A CA 1
ATOM 1018 C C . ILE A 1 119 ? 9.760 17.499 -10.535 1.00 69.94 119 ILE A C 1
ATOM 1020 O O . ILE A 1 119 ? 10.635 18.221 -11.012 1.00 69.94 119 ILE A O 1
ATOM 1024 N N . ARG A 1 120 ? 9.158 16.547 -11.258 1.00 73.81 120 ARG A N 1
ATOM 1025 C CA . ARG A 1 120 ? 9.478 16.276 -12.668 1.00 73.81 120 ARG A CA 1
ATOM 1026 C C . ARG A 1 120 ? 9.256 17.505 -13.550 1.00 73.81 120 ARG A C 1
ATOM 1028 O O . ARG A 1 120 ? 10.122 17.839 -14.357 1.00 73.81 120 ARG A O 1
ATOM 1035 N N . ASP A 1 121 ? 8.128 18.187 -13.385 1.00 78.31 121 ASP A N 1
ATOM 1036 C CA . ASP A 1 121 ? 7.796 19.391 -14.150 1.00 78.31 121 ASP A CA 1
ATOM 1037 C C . ASP A 1 121 ? 8.743 20.551 -13.837 1.00 78.31 121 ASP A C 1
ATOM 1039 O O . ASP A 1 121 ? 9.165 21.274 -14.742 1.00 78.31 121 ASP A O 1
ATOM 1043 N N . PHE A 1 122 ? 9.134 20.707 -12.571 1.00 76.62 122 PHE A N 1
ATOM 1044 C CA . PHE A 1 122 ? 10.130 21.692 -12.162 1.00 76.62 122 PHE A CA 1
ATOM 1045 C C . PHE A 1 122 ? 11.500 21.432 -12.809 1.00 76.62 122 PHE A C 1
ATOM 1047 O O . PHE A 1 122 ? 12.108 22.3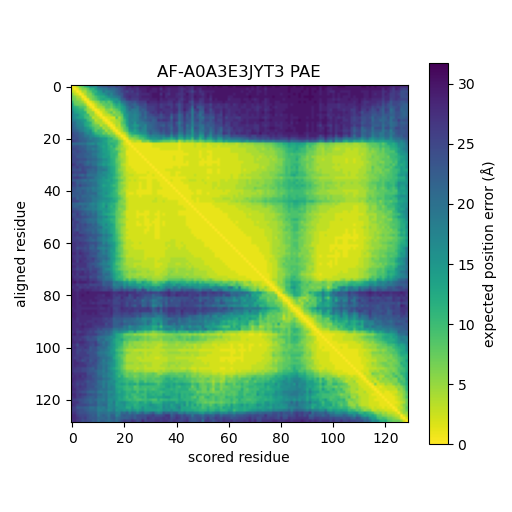55 -13.354 1.00 76.62 122 PHE A O 1
ATOM 1054 N N . LEU A 1 123 ? 11.966 20.180 -12.810 1.00 75.31 123 LEU A N 1
ATOM 1055 C CA . LEU A 1 123 ? 13.246 19.798 -13.415 1.00 75.31 123 LEU A CA 1
ATOM 1056 C C . LEU A 1 123 ? 13.251 20.010 -14.936 1.00 75.31 123 LEU A C 1
ATOM 1058 O O . LEU A 1 123 ? 14.206 20.580 -15.462 1.00 75.31 123 LEU A O 1
ATOM 1062 N N . LYS A 1 124 ? 12.158 19.665 -15.634 1.00 76.31 124 LYS A N 1
ATOM 1063 C CA . LYS A 1 124 ? 11.995 19.943 -17.075 1.00 76.31 124 LYS A CA 1
ATOM 1064 C C . LYS A 1 124 ? 12.106 21.432 -17.404 1.00 76.31 124 LYS A C 1
ATOM 1066 O O . LYS A 1 124 ? 12.699 21.791 -18.415 1.00 76.31 124 LYS A O 1
ATOM 1071 N N . ARG A 1 125 ? 11.559 22.306 -16.553 1.00 76.81 125 ARG A N 1
ATOM 1072 C CA . ARG A 1 125 ? 11.635 23.766 -16.740 1.00 76.81 125 ARG A CA 1
ATOM 1073 C C . ARG A 1 125 ? 13.037 24.327 -16.494 1.00 76.81 125 ARG A C 1
ATOM 1075 O O . ARG A 1 125 ? 13.383 25.341 -17.089 1.00 76.81 125 ARG A O 1
ATOM 1082 N N . LYS A 1 126 ? 13.832 23.700 -15.620 1.00 71.50 126 LYS A N 1
ATOM 1083 C CA . LYS A 1 126 ? 15.174 24.178 -15.245 1.00 71.50 126 LYS A CA 1
ATOM 1084 C C . LYS A 1 126 ? 16.289 23.641 -16.157 1.00 71.50 126 LYS A C 1
ATOM 1086 O O . LYS A 1 126 ? 17.278 24.338 -16.335 1.00 71.50 126 LYS A O 1
ATOM 1091 N N . GLY A 1 127 ? 16.117 22.455 -16.749 1.00 55.91 127 GLY A N 1
ATOM 1092 C CA . GLY A 1 127 ? 17.084 21.825 -17.665 1.00 55.91 127 GLY A CA 1
ATOM 1093 C C . GLY A 1 127 ? 16.967 22.227 -19.144 1.00 55.91 127 GL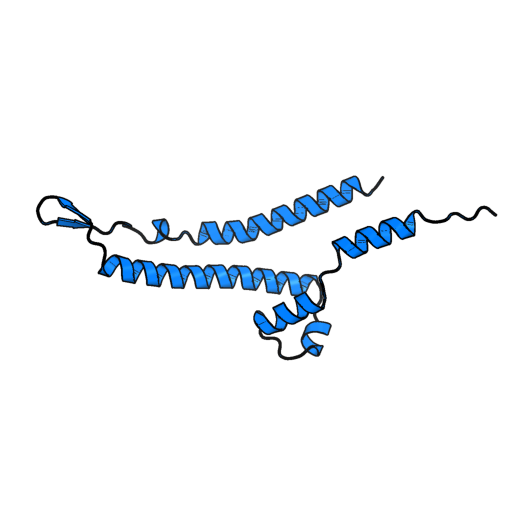Y A C 1
ATOM 1094 O O . GLY A 1 127 ? 17.707 21.706 -19.968 1.00 55.91 127 GLY A O 1
ATOM 1095 N N . GLY A 1 128 ? 16.033 23.120 -19.492 1.00 49.16 128 GLY A N 1
ATOM 1096 C CA . GLY A 1 128 ? 15.799 23.605 -20.861 1.00 49.16 128 GLY A CA 1
ATOM 1097 C C . GLY A 1 128 ? 16.491 24.930 -21.217 1.00 49.16 128 GLY A C 1
ATOM 1098 O O . GLY A 1 128 ? 15.963 25.660 -22.054 1.00 49.16 128 GLY A O 1
ATOM 1099 N N . ARG A 1 129 ? 17.605 25.278 -20.563 1.00 41.53 129 ARG A N 1
ATOM 1100 C CA . ARG A 1 129 ? 18.440 26.452 -20.874 1.00 41.53 129 ARG A CA 1
ATOM 1101 C C . ARG A 1 129 ? 19.847 26.029 -21.256 1.00 41.53 129 ARG A C 1
ATOM 1103 O O . ARG A 1 129 ? 20.377 25.136 -20.562 1.00 41.53 129 ARG A O 1
#

Radius of gyration: 24.31 Å; Cα contacts (8 Å, |Δi|>4): 54; chains: 1; bounding box: 54×43×79 Å

Organism: NCBI:txid1653434

Solvent-accessible surface area (backbone atoms only — not comparable to full-atom values): 7795 Å² total; per-residue (Å²): 138,80,85,86,80,72,74,63,58,63,54,52,52,58,56,43,69,80,57,60,72,49,65,68,56,54,47,51,46,34,47,75,75,68,70,46,87,53,68,73,64,51,73,72,54,47,75,68,57,50,51,50,51,53,52,53,48,54,51,53,48,52,54,52,48,52,54,53,49,50,51,52,48,51,58,42,60,77,70,37,63,44,78,67,55,96,95,36,60,40,51,88,68,88,46,66,66,81,78,53,53,65,70,63,54,52,49,50,59,55,49,53,54,55,51,53,52,54,54,52,54,52,48,57,69,66,70,72,117

Sequence (129 aa):
MHYREDAESGRRYDEVIIRSIDYEQIAIDCFRYFDFKNLIEVDKLTIPEYKMLVKAYEYKTVDRNYYLHLLAFLNFAVQAQRSAGKGKTKPVYKRFSKFFNYEKEIQRVEEREKGADRIRDFLKRKGGR

pLDDT: mean 78.13, std 19.09, range [31.02, 97.75]